Protein AF-Q8T5X1-F1 (afdb_monomer)

Sequence (128 aa):
GLLQCAPTTCANGGICSVGTRSLSCSCPLGFSGEYCEVRDGLDCSRKPCLNGGFCEAFDRTKGNSGFCNCPFGYTGTMCQEKLVIEKKKEVLVRDLCKQRNCDARASDGVCNPECNLEECKFDGGDCS

InterPro domains:
  IPR000742 EGF-like domain [PF00008] (5-35)
  IPR000742 EGF-like domain [PS00022] (25-36)
  IPR000742 EGF-like domain [PS00022] (68-79)
  IPR000742 EGF-like domain [PS01186] (25-36)
  IPR000742 EGF-like domain [PS01186] (68-79)
  IPR000742 EGF-like domain [PS50026] (1-37)
  IPR000742 EGF-like domain [PS50026] (40-80)
  IPR000742 EGF-like domain [SM00181] (4-37)
  IPR000742 EGF-like domain [SM00181] (43-80)
  IPR000800 Notch domain [PF00066] (97-128)
  IPR000800 Notch domain [PS50258] (97-128)
  IPR000800 Notch domain [SM00004] (90-128)
  IPR035993 Notch-like domain superfamily [SSF90193] (96-128)

Radius of gyration: 23.24 Å; Cα contacts (8 Å, |Δi|>4): 240; chains: 1; bounding box: 59×29×64 Å

Nearest PDB structures (foldseek):
  4xl1-assembly2_D  TM=5.109E-01  e=9.521E-07  Rattus norvegicus
  4cuf-assembly1_A  TM=4.966E-01  e=1.086E-06  Homo sapiens
  4cud-assembly1_A  TM=4.993E-01  e=1.086E-06  Homo sapiens
  5uk5-assembly1_A  TM=5.001E-01  e=3.801E-06  Rattus norvegicus
  8eph-assembly2_C  TM=5.201E-01  e=9.613E-05  Homo sapiens

Secondary structure (DSSP, 8-state):
------TTSSGGGPEEEE-SS-EEEEPPTTEESTTS-EE--B-GGG----TT-EEEESSTTT-SSEEEEPPTTEESTTS-EE--HHHHHHHHHHHHHHHTTHHHHTTSSS--GGG-SGGGGGGGGTT-

Mean predicted aligned error: 11.13 Å

Organism: Caenorhabditis remanei (NCBI:txid31234)

Structure (mmCIF, N/CA/C/O backbone):
data_AF-Q8T5X1-F1
#
_entry.id   AF-Q8T5X1-F1
#
loop_
_atom_site.group_PDB
_atom_site.id
_atom_site.type_symbol
_atom_site.label_atom_id
_atom_site.label_alt_id
_atom_site.label_comp_id
_atom_site.label_asym_id
_atom_site.label_entity_id
_atom_site.label_seq_id
_atom_site.pdbx_PDB_ins_code
_atom_site.Cartn_x
_atom_site.Cartn_y
_atom_site.Cartn_z
_atom_site.occupancy
_atom_site.B_iso_or_equiv
_atom_site.auth_seq_id
_atom_site.auth_comp_id
_atom_site.auth_asym_id
_atom_site.auth_atom_id
_atom_site.pdbx_PDB_model_num
ATOM 1 N N . GLY A 1 1 ? 35.444 12.475 -1.843 1.00 54.09 1 GLY A N 1
ATOM 2 C CA . GLY A 1 1 ? 34.208 13.262 -2.013 1.00 54.09 1 GLY A CA 1
ATOM 3 C C . GLY A 1 1 ? 33.075 12.532 -1.329 1.00 54.09 1 GLY A C 1
ATOM 4 O O . GLY A 1 1 ? 33.088 11.308 -1.351 1.00 54.09 1 GLY A O 1
ATOM 5 N N . LEU A 1 2 ? 32.162 13.250 -0.676 1.00 60.81 2 LEU A N 1
ATOM 6 C CA . LEU A 1 2 ? 30.951 12.666 -0.090 1.00 60.81 2 LEU A CA 1
ATOM 7 C C . LEU A 1 2 ? 29.937 12.370 -1.205 1.00 60.81 2 LEU A C 1
ATOM 9 O O . LEU A 1 2 ? 29.717 13.226 -2.062 1.00 60.81 2 LEU A O 1
ATOM 13 N N . LEU A 1 3 ? 29.347 11.173 -1.190 1.00 72.62 3 LEU A N 1
ATOM 14 C CA . LEU A 1 3 ? 28.193 10.824 -2.022 1.00 72.62 3 LEU A CA 1
ATOM 15 C C . LEU A 1 3 ? 26.959 11.531 -1.445 1.00 72.62 3 LEU A C 1
ATOM 17 O O . LEU A 1 3 ? 26.734 11.480 -0.240 1.00 72.62 3 LEU A O 1
ATOM 21 N N . GLN A 1 4 ? 26.199 12.228 -2.287 1.00 80.19 4 GLN A N 1
ATOM 22 C CA . GLN A 1 4 ? 25.066 13.057 -1.869 1.00 80.19 4 GLN A CA 1
ATOM 23 C C . GLN A 1 4 ? 23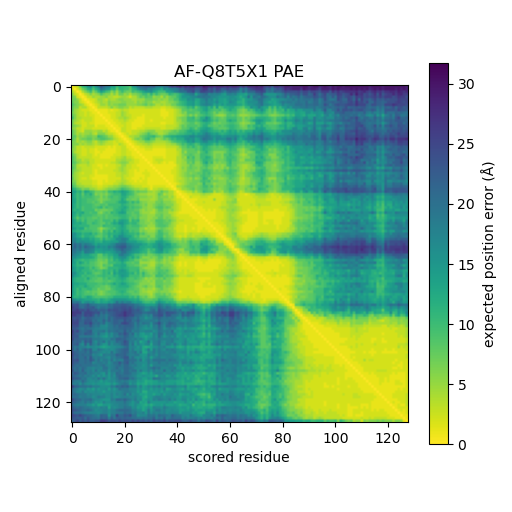.853 12.746 -2.741 1.00 80.19 4 GLN A C 1
ATOM 25 O O . GLN A 1 4 ? 23.998 12.526 -3.943 1.00 80.19 4 GLN A O 1
ATOM 30 N N . CYS A 1 5 ? 22.665 12.774 -2.144 1.00 84.25 5 CYS A N 1
ATOM 31 C CA . CYS A 1 5 ? 21.418 12.694 -2.891 1.00 84.25 5 CYS A CA 1
ATOM 32 C C . CYS A 1 5 ? 21.156 14.019 -3.609 1.00 84.25 5 CYS A C 1
ATOM 34 O O . CYS A 1 5 ? 20.954 15.049 -2.966 1.00 84.25 5 CYS A O 1
ATOM 36 N N . ALA A 1 6 ? 21.132 13.982 -4.937 1.00 83.62 6 ALA A N 1
ATOM 37 C CA . ALA A 1 6 ? 20.563 15.039 -5.756 1.00 83.62 6 ALA A CA 1
ATOM 38 C C . ALA A 1 6 ? 19.106 14.684 -6.112 1.00 83.62 6 ALA A C 1
ATOM 40 O O . ALA A 1 6 ? 18.747 13.502 -6.117 1.00 83.62 6 ALA A O 1
ATOM 41 N N . PRO A 1 7 ? 18.265 15.672 -6.470 1.00 76.00 7 PRO A N 1
ATOM 42 C CA . PRO A 1 7 ? 16.872 15.425 -6.857 1.00 76.00 7 PRO A CA 1
ATOM 43 C C . PRO A 1 7 ? 16.702 14.420 -8.007 1.00 76.00 7 PRO A C 1
ATOM 45 O O . PRO A 1 7 ? 15.648 13.813 -8.142 1.00 76.00 7 PRO A O 1
ATOM 48 N N . THR A 1 8 ? 17.732 14.241 -8.835 1.00 81.44 8 THR A N 1
ATOM 49 C CA . THR A 1 8 ? 17.735 13.346 -9.999 1.00 81.44 8 THR A CA 1
ATOM 50 C C . THR A 1 8 ? 18.527 12.059 -9.779 1.00 81.44 8 THR A C 1
ATOM 52 O O . THR A 1 8 ? 18.697 11.299 -10.727 1.00 81.44 8 THR A O 1
ATOM 55 N N . THR A 1 9 ? 19.053 11.810 -8.572 1.00 87.44 9 THR A N 1
ATOM 56 C CA . THR A 1 9 ? 19.899 10.634 -8.325 1.00 87.44 9 THR A CA 1
ATOM 57 C C . THR A 1 9 ? 19.117 9.334 -8.447 1.00 87.44 9 THR A C 1
ATOM 59 O O . THR A 1 9 ? 19.613 8.405 -9.065 1.00 87.44 9 THR A O 1
ATOM 62 N N . CYS A 1 10 ? 17.902 9.269 -7.905 1.00 93.38 10 CYS A N 1
ATOM 63 C CA . CYS A 1 10 ? 17.024 8.119 -8.092 1.00 93.38 10 CYS A CA 1
ATOM 64 C C . CYS A 1 10 ? 15.916 8.493 -9.080 1.00 93.38 10 CYS A C 1
ATOM 66 O O . CYS A 1 10 ? 15.142 9.423 -8.847 1.00 93.38 10 CYS A O 1
ATOM 68 N N . ALA A 1 11 ? 15.848 7.778 -10.196 1.00 91.75 11 ALA A N 1
ATOM 69 C CA . ALA A 1 11 ? 14.846 7.965 -11.229 1.00 91.75 11 ALA A CA 1
ATOM 70 C C . ALA A 1 11 ? 13.463 7.462 -10.782 1.00 91.75 11 ALA A C 1
ATOM 72 O O . ALA A 1 11 ? 13.313 6.764 -9.779 1.00 91.75 11 ALA A O 1
ATOM 73 N N . ASN A 1 12 ? 12.433 7.829 -11.551 1.00 88.44 12 ASN A N 1
ATOM 74 C CA . ASN A 1 12 ? 11.066 7.304 -11.433 1.00 88.44 12 ASN A CA 1
ATOM 75 C C . ASN A 1 12 ? 10.442 7.394 -10.023 1.00 88.44 12 ASN A C 1
ATOM 77 O O . ASN A 1 12 ? 9.570 6.601 -9.681 1.00 88.44 12 ASN A O 1
ATOM 81 N N . GLY A 1 13 ? 10.861 8.374 -9.214 1.00 88.50 13 GLY A N 1
ATOM 82 C CA . GLY A 1 13 ? 10.358 8.565 -7.850 1.00 88.50 13 GLY A CA 1
ATOM 83 C C . GLY A 1 13 ? 11.037 7.689 -6.793 1.00 88.50 13 GLY A C 1
ATOM 84 O O . GLY A 1 13 ? 10.493 7.536 -5.701 1.00 88.50 13 GLY A O 1
ATOM 85 N N . GLY A 1 14 ? 12.203 7.108 -7.095 1.00 92.06 14 GLY A N 1
ATOM 86 C CA . GLY A 1 14 ? 13.018 6.398 -6.112 1.00 92.06 14 GLY A CA 1
ATOM 87 C C . GLY A 1 14 ? 13.449 7.283 -4.943 1.00 92.06 14 GLY A C 1
ATOM 88 O O . GLY A 1 14 ? 13.694 8.481 -5.092 1.00 92.06 14 GLY A O 1
ATOM 89 N N . ILE A 1 15 ? 13.545 6.675 -3.761 1.00 93.12 15 ILE A N 1
ATOM 90 C CA . ILE A 1 15 ? 13.940 7.367 -2.533 1.00 93.12 15 ILE A CA 1
ATOM 91 C C . ILE A 1 15 ? 15.435 7.168 -2.321 1.00 93.12 15 ILE A C 1
ATOM 93 O O . ILE A 1 15 ? 15.910 6.043 -2.163 1.00 93.12 15 ILE A O 1
ATOM 97 N N . CYS A 1 16 ? 16.169 8.273 -2.298 1.00 92.25 16 CYS A N 1
ATOM 98 C CA . CYS A 1 16 ? 17.610 8.272 -2.112 1.00 92.25 16 CYS A CA 1
ATOM 99 C C . CYS A 1 16 ? 17.989 8.249 -0.626 1.00 92.25 16 CYS A C 1
ATOM 101 O O . CYS A 1 16 ? 17.478 9.048 0.158 1.00 92.25 16 CYS A O 1
ATOM 103 N N . SER A 1 17 ? 18.909 7.362 -0.248 1.00 91.88 17 SER A N 1
ATOM 104 C CA . SER A 1 17 ? 19.484 7.275 1.099 1.00 91.88 17 SER A CA 1
ATOM 105 C C . SER A 1 17 ? 21.008 7.388 1.044 1.00 91.88 17 SER A C 1
ATOM 107 O O . SER A 1 17 ? 21.661 6.703 0.257 1.00 91.88 17 SER A O 1
ATOM 109 N N . VAL A 1 18 ? 21.585 8.248 1.891 1.00 88.62 18 VAL A N 1
ATOM 110 C CA . VAL A 1 18 ? 23.042 8.432 2.004 1.00 88.62 18 VAL A CA 1
ATOM 111 C C . VAL A 1 18 ? 23.573 7.644 3.201 1.00 88.62 18 VAL A C 1
ATOM 113 O O . VAL A 1 18 ? 23.143 7.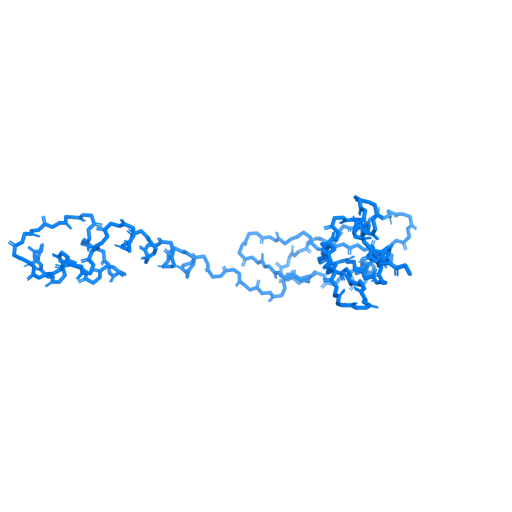858 4.332 1.00 88.62 18 VAL A O 1
ATOM 116 N N . GLY A 1 19 ? 24.526 6.750 2.953 1.00 82.06 19 GLY A N 1
ATOM 117 C CA . GLY A 1 19 ? 25.324 6.067 3.968 1.00 82.06 19 GLY A CA 1
ATOM 118 C C . GLY A 1 19 ? 26.684 6.737 4.193 1.00 82.06 19 GLY A C 1
ATOM 119 O O . GLY A 1 19 ? 27.063 7.693 3.522 1.00 82.06 19 GLY A O 1
ATOM 120 N N . THR A 1 20 ? 27.481 6.201 5.119 1.00 79.56 20 THR A N 1
ATOM 121 C CA . THR A 1 20 ? 28.801 6.753 5.489 1.00 79.56 20 THR A CA 1
ATOM 122 C C . THR A 1 20 ? 29.821 6.771 4.344 1.00 79.56 20 THR A C 1
ATOM 124 O O . THR A 1 20 ? 30.722 7.610 4.350 1.00 79.56 20 THR A O 1
ATOM 127 N N . ARG A 1 21 ? 29.699 5.871 3.357 1.00 80.56 21 ARG A N 1
ATOM 128 C CA . ARG A 1 21 ? 30.533 5.820 2.134 1.00 80.56 21 ARG A CA 1
ATOM 129 C C . ARG A 1 21 ? 29.778 5.314 0.899 1.00 80.56 21 ARG A C 1
ATOM 131 O O . ARG A 1 21 ? 30.400 4.908 -0.077 1.00 80.56 21 ARG A O 1
ATOM 138 N N . SER A 1 22 ? 28.454 5.305 0.944 1.00 82.69 22 SER A N 1
ATOM 139 C CA . SER A 1 22 ? 27.614 4.746 -0.113 1.00 82.69 22 SER A CA 1
ATOM 140 C C . SER A 1 22 ? 26.339 5.560 -0.266 1.00 82.69 22 SER A C 1
ATOM 142 O O . SER A 1 22 ? 25.965 6.331 0.615 1.00 82.69 22 SER A O 1
ATOM 144 N N . LEU A 1 23 ? 25.683 5.386 -1.402 1.00 89.31 23 LEU A N 1
ATOM 145 C CA . LEU A 1 23 ? 24.356 5.901 -1.693 1.00 89.31 23 LEU A CA 1
ATOM 146 C C . LEU A 1 23 ? 23.538 4.729 -2.214 1.00 89.31 23 LEU A C 1
ATOM 148 O O . LEU A 1 23 ? 24.073 3.879 -2.924 1.00 89.31 23 LEU A O 1
ATOM 152 N N . SER A 1 24 ? 22.269 4.671 -1.840 1.00 91.06 24 SER A N 1
ATOM 153 C CA . SER A 1 24 ? 21.347 3.660 -2.339 1.00 91.06 24 SER A CA 1
ATOM 154 C C . SER A 1 24 ? 20.005 4.281 -2.691 1.00 91.06 24 SER A C 1
ATOM 156 O O . SER A 1 24 ? 19.517 5.188 -2.011 1.00 91.06 24 SER A O 1
ATOM 158 N N . CYS A 1 25 ? 19.404 3.770 -3.760 1.00 93.69 25 CYS A N 1
ATOM 159 C CA . CYS A 1 25 ? 18.043 4.094 -4.145 1.00 93.69 25 CYS A CA 1
ATOM 160 C C . CYS A 1 25 ? 17.104 2.965 -3.719 1.00 93.69 25 CYS A C 1
ATOM 162 O O . CYS A 1 25 ? 17.320 1.798 -4.039 1.00 93.69 25 CYS A O 1
ATOM 164 N N . SER A 1 26 ? 16.046 3.318 -2.994 1.00 94.38 26 SER A N 1
ATOM 165 C CA . SER A 1 26 ? 14.905 2.429 -2.781 1.00 94.38 26 SER A CA 1
ATOM 166 C C . SER A 1 26 ? 13.910 2.655 -3.909 1.00 94.38 26 SER A C 1
ATOM 168 O O . SER A 1 26 ? 13.314 3.732 -4.006 1.00 94.38 26 SER A O 1
ATOM 170 N N . CYS A 1 27 ? 13.767 1.660 -4.780 1.00 91.50 27 CYS A N 1
ATOM 171 C CA . CYS A 1 27 ? 12.948 1.789 -5.975 1.00 91.50 27 CYS A CA 1
ATOM 172 C C . CYS A 1 27 ? 11.464 1.543 -5.695 1.00 91.50 27 CYS A C 1
ATOM 174 O O . CYS A 1 27 ? 11.122 0.648 -4.917 1.00 91.50 27 CYS A O 1
ATOM 176 N N . PRO A 1 28 ? 10.571 2.329 -6.320 1.00 85.50 28 PRO A N 1
ATOM 177 C CA . PRO A 1 28 ? 9.148 2.064 -6.261 1.00 85.50 28 PRO A CA 1
ATOM 178 C C . PRO A 1 28 ? 8.821 0.762 -6.994 1.00 85.50 28 PRO A C 1
ATOM 180 O O . PRO A 1 28 ? 9.585 0.273 -7.829 1.00 85.50 28 PRO A O 1
ATOM 183 N N . LEU A 1 29 ? 7.657 0.198 -6.680 1.00 78.94 29 LEU A N 1
ATOM 184 C CA . LEU A 1 29 ? 7.204 -1.053 -7.276 1.00 78.94 29 LEU A CA 1
ATOM 185 C C . LEU A 1 29 ? 7.148 -0.936 -8.810 1.00 78.94 29 LEU A C 1
ATOM 187 O O . LEU A 1 29 ? 6.592 0.023 -9.344 1.00 78.94 29 LEU A O 1
ATOM 191 N N . GLY A 1 30 ? 7.729 -1.918 -9.503 1.00 77.31 30 GLY A N 1
ATOM 192 C CA . GLY A 1 30 ? 7.856 -1.916 -10.964 1.00 77.31 30 GLY A CA 1
ATOM 193 C C . GLY A 1 30 ? 9.102 -1.202 -11.501 1.00 77.31 30 GLY A C 1
ATOM 194 O O . GLY A 1 30 ? 9.193 -0.969 -12.706 1.00 77.31 30 GLY A O 1
ATOM 195 N N . PHE A 1 31 ? 10.061 -0.855 -10.637 1.00 85.12 31 PHE A N 1
ATOM 196 C CA . PHE A 1 31 ? 11.357 -0.309 -11.033 1.00 85.12 31 PHE A CA 1
ATOM 197 C C . PHE A 1 31 ? 12.512 -0.986 -10.293 1.00 85.12 31 PHE A C 1
ATOM 199 O O . PHE A 1 31 ? 12.395 -1.337 -9.120 1.00 85.12 31 PHE A O 1
ATOM 206 N N . SER A 1 32 ? 13.644 -1.110 -10.976 1.00 86.94 32 SER A N 1
ATOM 207 C CA . SER A 1 32 ? 14.912 -1.600 -10.436 1.00 86.94 32 SER A CA 1
ATOM 208 C C . SER A 1 32 ?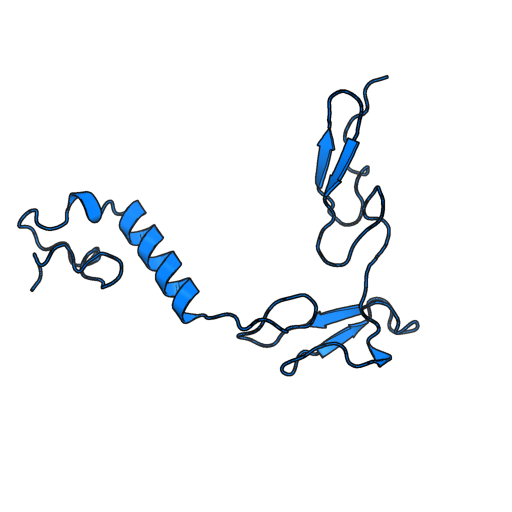 16.096 -0.899 -11.103 1.00 86.94 32 SER A C 1
ATOM 210 O O . SER A 1 32 ? 15.935 0.119 -11.779 1.00 86.94 32 SER A O 1
ATOM 212 N N . GLY A 1 33 ? 17.300 -1.420 -10.886 1.00 88.19 33 GLY A N 1
ATOM 213 C CA . GLY A 1 33 ? 18.549 -0.744 -11.211 1.00 88.19 33 GLY A CA 1
ATOM 214 C C . GLY A 1 33 ? 19.107 0.003 -10.006 1.00 88.19 33 GLY A C 1
ATOM 215 O O . GLY A 1 33 ? 18.425 0.202 -8.998 1.00 88.19 33 GLY A O 1
ATOM 216 N N . GLU A 1 34 ? 20.374 0.389 -10.099 1.00 91.19 34 GLU A N 1
ATOM 217 C CA . GLU A 1 34 ? 21.083 1.088 -9.019 1.00 91.19 34 GLU A CA 1
ATOM 218 C C . GLU A 1 34 ? 20.425 2.438 -8.697 1.00 91.19 34 GLU A C 1
ATOM 220 O O . GLU A 1 34 ? 20.411 2.873 -7.543 1.00 91.19 34 GLU A O 1
ATOM 225 N N . TYR A 1 35 ? 19.815 3.054 -9.711 1.00 92.25 35 TYR A N 1
ATOM 226 C CA . TYR A 1 35 ? 19.182 4.363 -9.661 1.00 92.25 35 TYR A CA 1
ATOM 227 C C . TYR A 1 35 ? 17.697 4.306 -10.039 1.00 92.25 35 TYR A C 1
ATOM 229 O O . TYR A 1 35 ? 17.109 5.339 -10.355 1.00 92.25 35 TYR A O 1
ATOM 237 N N . CYS A 1 36 ? 17.057 3.133 -9.982 1.00 91.81 36 CYS A N 1
ATOM 238 C CA . CYS A 1 36 ? 15.646 2.938 -10.350 1.00 91.81 36 CYS A CA 1
ATOM 239 C C . CYS A 1 36 ? 15.320 3.300 -11.810 1.00 91.81 36 CYS A C 1
ATOM 241 O O . CYS A 1 36 ? 14.207 3.726 -12.140 1.00 91.81 36 CYS A O 1
ATOM 243 N N . GLU A 1 37 ? 16.312 3.184 -12.689 1.00 89.44 37 GLU A N 1
ATOM 244 C CA . GLU A 1 37 ? 16.240 3.509 -14.109 1.00 89.44 37 GLU A CA 1
ATOM 245 C C . GLU A 1 37 ? 15.603 2.397 -14.949 1.00 89.44 37 GLU A C 1
ATOM 247 O O . GLU A 1 37 ? 15.062 2.663 -16.027 1.00 89.44 37 GLU A O 1
ATOM 252 N N . VAL A 1 38 ? 15.639 1.158 -14.455 1.00 83.69 38 VAL A N 1
ATOM 253 C CA . VAL A 1 38 ? 15.063 -0.003 -15.128 1.00 83.69 38 VAL A CA 1
ATOM 254 C C . VAL A 1 38 ? 13.595 -0.103 -14.753 1.00 83.69 38 VAL A C 1
ATOM 256 O O . VAL A 1 38 ? 13.224 -0.071 -13.584 1.00 83.69 38 VAL A O 1
ATOM 259 N N . ARG A 1 39 ? 12.735 -0.219 -15.762 1.00 78.25 39 ARG A N 1
ATOM 260 C CA . ARG A 1 39 ? 11.301 -0.430 -15.577 1.00 78.25 39 ARG A CA 1
ATOM 261 C C . ARG A 1 39 ? 11.003 -1.925 -15.610 1.00 78.25 39 ARG A C 1
ATOM 263 O O . ARG A 1 39 ? 10.901 -2.519 -16.688 1.00 78.25 39 ARG A O 1
ATOM 270 N N . ASP A 1 40 ? 10.826 -2.498 -14.430 1.00 76.31 40 ASP A N 1
ATOM 271 C CA . ASP A 1 40 ? 10.444 -3.890 -14.225 1.00 76.31 40 ASP A CA 1
ATOM 272 C C . ASP A 1 40 ? 8.948 -4.047 -14.463 1.00 76.31 40 ASP A C 1
ATOM 274 O O . ASP A 1 40 ? 8.117 -3.975 -13.557 1.00 76.31 40 ASP A O 1
ATOM 278 N N . GLY A 1 41 ? 8.599 -4.215 -15.730 1.00 75.00 41 GLY A N 1
ATOM 279 C CA . GLY A 1 41 ? 7.235 -4.499 -16.125 1.00 75.00 41 GLY A CA 1
ATOM 280 C C . GLY A 1 41 ? 6.992 -5.988 -16.301 1.00 75.00 41 GLY A C 1
ATOM 281 O O . GLY A 1 41 ? 7.885 -6.772 -16.615 1.00 75.00 41 GLY A O 1
ATOM 282 N N . LEU A 1 42 ? 5.733 -6.366 -16.148 1.00 81.81 42 LEU A N 1
ATOM 283 C CA . LEU A 1 42 ? 5.245 -7.677 -16.525 1.00 81.81 42 LEU A CA 1
ATOM 284 C C . LEU A 1 42 ? 5.071 -7.756 -18.049 1.00 81.81 42 LEU A C 1
ATOM 286 O O . LEU A 1 42 ? 4.671 -6.785 -18.691 1.00 81.81 42 LEU A O 1
ATOM 290 N N . ASP A 1 43 ? 5.311 -8.931 -18.624 1.00 86.81 43 ASP A N 1
ATOM 291 C CA . ASP A 1 43 ? 4.983 -9.214 -20.024 1.00 86.81 43 ASP A CA 1
ATOM 292 C C . ASP A 1 43 ? 3.469 -9.425 -20.161 1.00 86.81 43 ASP A C 1
ATOM 294 O O . ASP A 1 43 ? 2.937 -10.489 -19.823 1.00 86.81 43 ASP A O 1
ATOM 298 N N . CYS A 1 44 ? 2.760 -8.408 -20.655 1.00 87.38 44 CYS A N 1
ATOM 299 C CA . CYS A 1 44 ? 1.306 -8.454 -20.798 1.00 87.38 44 CYS A CA 1
ATOM 300 C C . CYS A 1 44 ? 0.843 -9.504 -21.816 1.00 87.38 44 CYS A C 1
ATOM 302 O O . CYS A 1 44 ? -0.285 -9.996 -21.708 1.00 87.38 44 CYS A O 1
ATOM 304 N N . SER A 1 45 ? 1.709 -9.917 -22.747 1.00 86.56 45 SER A N 1
ATOM 305 C CA . SER A 1 45 ? 1.414 -10.976 -23.721 1.00 86.56 45 SER A CA 1
ATOM 306 C C . SER A 1 45 ? 1.138 -12.318 -23.037 1.00 86.56 45 SER A C 1
ATOM 308 O O . SER A 1 45 ? 0.410 -13.154 -23.570 1.00 86.56 45 SER A O 1
ATOM 310 N N . ARG A 1 46 ? 1.665 -12.511 -21.820 1.00 89.06 46 ARG A N 1
ATOM 311 C CA . ARG A 1 46 ? 1.469 -13.720 -21.006 1.00 89.06 46 ARG A CA 1
ATOM 312 C C . ARG A 1 46 ? 0.249 -13.671 -20.093 1.00 89.06 46 ARG A C 1
ATOM 314 O O . ARG A 1 46 ? 0.010 -14.639 -19.380 1.00 89.06 46 ARG A O 1
ATOM 321 N N . LYS A 1 47 ? -0.519 -12.575 -20.108 1.00 90.38 47 LYS A N 1
ATOM 322 C CA . LYS A 1 47 ? -1.669 -12.345 -19.211 1.00 90.38 47 LYS A CA 1
ATOM 323 C C . LYS A 1 47 ? -1.320 -12.594 -17.729 1.00 90.38 47 LYS A C 1
ATOM 325 O O . LYS A 1 47 ? -1.908 -13.463 -17.092 1.00 90.38 47 LYS A O 1
ATOM 330 N N . PRO A 1 48 ? -0.358 -11.841 -17.173 1.00 91.75 48 PRO A N 1
ATOM 331 C CA . PRO A 1 48 ? 0.186 -12.093 -15.840 1.00 91.75 48 PRO A CA 1
ATOM 332 C C . PRO A 1 48 ? -0.770 -11.682 -14.709 1.00 91.75 48 PRO A C 1
ATOM 334 O O . PRO A 1 48 ? -0.625 -12.147 -13.585 1.00 91.75 48 PRO A O 1
ATOM 337 N N . CYS A 1 49 ? -1.748 -10.815 -14.975 1.00 94.69 49 CYS A N 1
ATOM 338 C CA . CYS A 1 49 ? -2.668 -10.321 -13.954 1.00 94.69 49 CYS A CA 1
ATOM 339 C C . CYS A 1 49 ? -3.709 -11.375 -13.569 1.00 94.69 49 CYS A C 1
ATOM 341 O O . CYS A 1 49 ? -4.404 -11.929 -14.421 1.00 94.69 49 CYS A O 1
ATOM 343 N N . LEU A 1 50 ? -3.841 -11.618 -12.269 1.00 95.69 50 LEU A N 1
ATOM 344 C CA . LEU A 1 50 ? -4.774 -12.571 -11.683 1.00 95.69 50 LEU A CA 1
ATOM 345 C C . LEU A 1 50 ? -6.078 -11.886 -11.262 1.00 95.69 50 LEU A C 1
ATOM 347 O O . LEU A 1 50 ? -6.202 -10.662 -11.282 1.00 95.69 50 LEU A O 1
ATOM 351 N N . ASN A 1 51 ? -7.066 -12.696 -10.869 1.00 96.25 51 ASN A 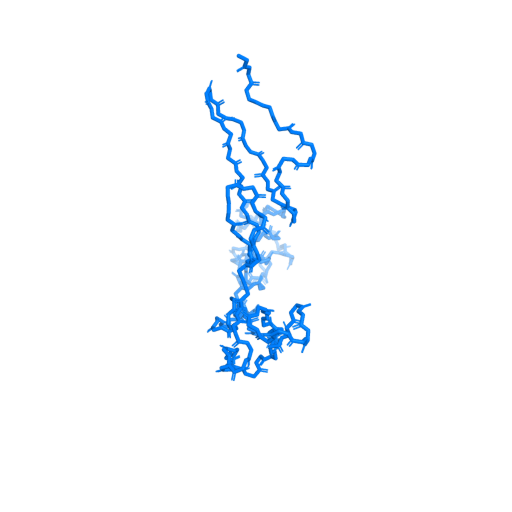N 1
ATOM 352 C CA . ASN A 1 51 ? -8.319 -12.244 -10.251 1.00 96.25 51 ASN A CA 1
ATOM 353 C C . ASN A 1 51 ? -9.107 -11.193 -11.058 1.00 96.25 51 ASN A C 1
ATOM 355 O O . ASN A 1 51 ? -9.796 -10.356 -10.486 1.00 96.25 51 ASN A O 1
ATOM 359 N N . GLY A 1 52 ? -9.016 -11.239 -12.389 1.00 94.69 52 GLY A N 1
ATOM 360 C CA . GLY A 1 52 ? -9.691 -10.281 -13.270 1.00 94.69 52 GLY A CA 1
ATOM 361 C C . GLY A 1 52 ? -8.958 -8.947 -13.436 1.00 94.69 52 GLY A C 1
ATOM 362 O O . GLY A 1 52 ? -9.542 -8.006 -13.965 1.00 94.69 52 GLY A O 1
ATOM 363 N N . GLY A 1 53 ? -7.697 -8.851 -13.004 1.00 95.50 53 GLY A N 1
ATOM 364 C CA . GLY A 1 53 ? -6.843 -7.698 -13.280 1.00 95.50 53 GLY A CA 1
ATOM 365 C C . GLY A 1 53 ? -6.559 -7.506 -14.768 1.00 95.50 53 GLY A C 1
ATOM 366 O O . GLY A 1 53 ? -6.454 -8.468 -15.533 1.00 95.50 53 GLY A O 1
ATOM 367 N N . PHE A 1 54 ? -6.406 -6.246 -15.172 1.00 93.69 54 PHE A N 1
ATOM 368 C CA . PHE A 1 54 ? -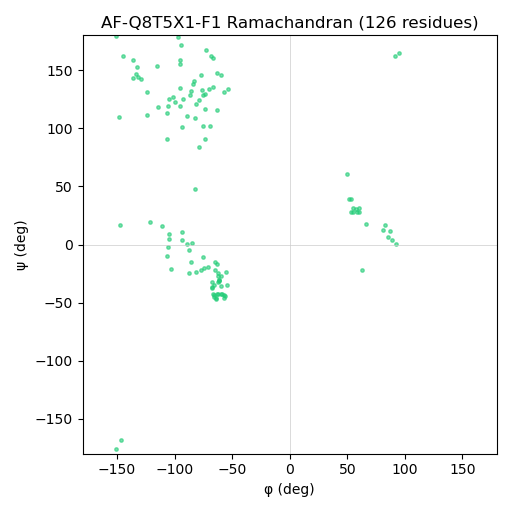6.090 -5.865 -16.547 1.00 93.69 54 PHE A CA 1
ATOM 369 C C . PHE A 1 54 ? -4.625 -5.433 -16.660 1.00 93.69 54 PHE A C 1
ATOM 371 O O . PHE A 1 54 ? -4.189 -4.536 -15.941 1.00 93.69 54 PHE A O 1
ATOM 378 N N . CYS A 1 55 ? -3.868 -6.063 -17.563 1.00 91.69 55 CYS A N 1
ATOM 379 C CA . CYS A 1 55 ? -2.471 -5.701 -17.802 1.00 91.69 55 CYS A CA 1
ATOM 380 C C . CYS A 1 55 ? -2.384 -4.497 -18.737 1.00 91.69 55 CYS A C 1
ATOM 382 O O . CYS A 1 55 ? -2.834 -4.563 -19.881 1.00 91.69 55 CYS A O 1
ATOM 384 N N . GLU A 1 56 ? -1.768 -3.422 -18.266 1.00 89.50 56 GLU A N 1
ATOM 385 C CA . GLU A 1 56 ? -1.497 -2.223 -19.040 1.00 89.50 56 GLU A CA 1
ATOM 386 C C . GLU A 1 56 ? -0.007 -2.152 -19.376 1.00 89.50 56 GLU A C 1
ATOM 388 O O . GLU A 1 56 ? 0.847 -2.005 -18.502 1.00 89.50 56 GLU A O 1
ATOM 393 N N . ALA A 1 57 ? 0.315 -2.287 -20.663 1.00 85.81 57 ALA A N 1
ATOM 394 C CA . ALA A 1 57 ? 1.681 -2.138 -21.147 1.00 85.81 57 ALA A CA 1
ATOM 395 C C . ALA A 1 57 ? 2.114 -0.669 -21.058 1.00 85.81 57 ALA A C 1
ATOM 397 O O . ALA A 1 57 ? 1.395 0.221 -21.512 1.00 85.81 57 ALA A O 1
ATOM 398 N N . PHE A 1 58 ? 3.318 -0.424 -20.540 1.00 78.94 58 PHE A N 1
ATOM 399 C CA . PHE A 1 58 ? 3.905 0.916 -20.494 1.00 78.94 58 PHE A CA 1
ATOM 400 C C . PHE A 1 58 ? 4.201 1.454 -21.898 1.00 78.94 58 PHE A C 1
ATOM 402 O O . PHE A 1 58 ? 4.048 2.643 -22.159 1.00 78.94 58 PHE A O 1
ATOM 409 N N . ASP A 1 59 ? 4.592 0.559 -22.807 1.00 77.50 59 ASP A N 1
ATOM 410 C CA . ASP A 1 59 ? 4.713 0.821 -24.237 1.00 77.50 59 ASP A CA 1
ATOM 411 C C . ASP A 1 59 ? 3.858 -0.199 -24.997 1.00 77.50 59 ASP A C 1
ATOM 413 O O . ASP A 1 59 ? 4.160 -1.398 -25.038 1.00 77.50 59 ASP A O 1
ATOM 417 N N . ARG A 1 60 ? 2.781 0.293 -25.620 1.00 67.31 60 ARG A N 1
ATOM 418 C CA . ARG A 1 60 ? 1.821 -0.531 -26.369 1.00 67.31 60 ARG A CA 1
ATOM 419 C C . ARG A 1 60 ? 2.442 -1.236 -27.576 1.00 67.31 60 ARG A C 1
ATOM 421 O O . ARG A 1 60 ? 1.844 -2.182 -28.076 1.00 67.31 60 ARG A O 1
ATOM 428 N N . THR A 1 61 ? 3.616 -0.805 -28.036 1.00 67.56 61 THR A N 1
ATOM 429 C CA . THR A 1 61 ? 4.318 -1.426 -29.168 1.00 67.56 61 THR A CA 1
ATOM 430 C C . THR A 1 61 ? 5.217 -2.585 -28.748 1.00 67.56 61 THR A C 1
ATOM 432 O O . THR A 1 61 ? 5.487 -3.464 -29.563 1.00 67.56 61 THR A O 1
ATOM 435 N N . LYS A 1 62 ? 5.672 -2.611 -27.486 1.00 63.19 62 LYS A N 1
ATOM 436 C CA . LYS A 1 62 ? 6.681 -3.574 -27.024 1.00 63.19 62 LYS A CA 1
ATOM 437 C C . LYS A 1 62 ? 6.131 -4.727 -26.197 1.00 63.19 62 LYS A C 1
ATOM 439 O O . LYS A 1 62 ? 6.821 -5.734 -26.123 1.00 63.19 62 LYS A O 1
ATOM 444 N N . GLY A 1 63 ? 4.948 -4.606 -25.582 1.00 60.09 63 GLY A N 1
ATOM 445 C CA . GLY A 1 63 ? 4.225 -5.687 -24.875 1.00 60.09 63 GLY A CA 1
ATOM 446 C C . GLY A 1 63 ? 4.910 -6.303 -23.637 1.00 60.09 63 GLY A C 1
ATOM 447 O O . GLY A 1 63 ? 4.230 -6.829 -22.760 1.00 60.09 63 GLY A O 1
ATOM 448 N N . ASN A 1 64 ? 6.234 -6.176 -23.526 1.00 67.12 64 ASN A N 1
ATOM 449 C CA . ASN A 1 64 ? 7.103 -6.899 -22.599 1.00 67.12 64 ASN A CA 1
ATOM 450 C C . ASN A 1 64 ? 7.367 -6.151 -21.285 1.00 67.12 64 ASN A C 1
ATOM 452 O O . ASN A 1 64 ? 8.176 -6.598 -20.481 1.00 67.12 64 ASN A O 1
ATOM 456 N N . SER A 1 65 ? 6.740 -4.994 -21.079 1.00 79.25 65 SER A N 1
ATOM 457 C CA . SER A 1 65 ? 6.857 -4.242 -19.833 1.00 79.25 65 SER A CA 1
ATOM 458 C C . SER A 1 65 ? 5.547 -3.501 -19.578 1.00 79.25 65 SER A C 1
ATOM 460 O O . SER A 1 65 ? 5.200 -2.563 -20.301 1.00 79.25 65 SER A O 1
ATOM 462 N N . GLY A 1 66 ? 4.802 -3.949 -18.571 1.00 86.69 66 GLY A N 1
ATOM 463 C CA . GLY A 1 66 ? 3.529 -3.383 -18.130 1.00 86.69 66 GLY A CA 1
ATOM 464 C C . GLY A 1 66 ? 3.263 -3.583 -16.639 1.00 86.69 66 GLY A C 1
ATOM 465 O O . GLY A 1 66 ? 4.094 -4.118 -15.909 1.00 86.69 66 GLY A O 1
ATOM 466 N N . PHE A 1 67 ? 2.090 -3.164 -16.183 1.00 88.38 67 PHE A N 1
ATOM 467 C CA . PHE A 1 67 ? 1.633 -3.320 -14.802 1.00 88.38 67 PHE A CA 1
ATOM 468 C C . PHE A 1 67 ? 0.177 -3.784 -14.766 1.00 88.38 67 PHE A C 1
ATOM 470 O O . PHE A 1 67 ? -0.566 -3.620 -15.733 1.00 88.38 67 PHE A O 1
ATOM 477 N N . CYS A 1 68 ? -0.240 -4.381 -13.652 1.00 91.81 68 CYS A N 1
ATOM 478 C CA . CYS A 1 68 ? -1.618 -4.818 -13.478 1.00 91.81 68 CYS A CA 1
ATOM 479 C C . CYS A 1 68 ? -2.468 -3.740 -12.804 1.00 91.81 68 CYS A C 1
ATOM 481 O O . CYS A 1 68 ? -2.175 -3.305 -11.692 1.00 91.81 68 CYS A O 1
ATOM 483 N N . ASN A 1 69 ? -3.572 -3.372 -13.449 1.00 93.88 69 ASN A N 1
ATOM 484 C CA . ASN A 1 69 ? -4.668 -2.643 -12.829 1.00 93.88 69 ASN A CA 1
ATOM 485 C C . ASN A 1 69 ? -5.565 -3.647 -12.099 1.00 93.88 69 ASN A C 1
ATOM 487 O O . ASN A 1 69 ? -6.252 -4.456 -12.734 1.00 93.88 69 ASN A O 1
ATOM 491 N N . CYS A 1 70 ? -5.530 -3.623 -10.767 1.00 94.88 70 CYS A N 1
ATOM 492 C CA . CYS A 1 70 ? -6.277 -4.573 -9.952 1.00 94.88 70 CYS A CA 1
ATOM 493 C C . CYS A 1 70 ? -7.727 -4.134 -9.737 1.00 94.88 70 CYS A C 1
ATOM 495 O O . CYS A 1 70 ? -7.982 -2.956 -9.471 1.00 94.88 70 CYS A O 1
ATOM 497 N N . PRO A 1 71 ? -8.689 -5.070 -9.813 1.00 94.81 71 PRO A N 1
ATOM 498 C CA . PRO A 1 71 ? -10.068 -4.775 -9.480 1.00 94.81 71 PRO A CA 1
ATOM 499 C C . PRO A 1 71 ? -10.216 -4.509 -7.980 1.00 94.81 71 PRO A C 1
ATOM 501 O O . PRO A 1 71 ? -9.368 -4.877 -7.161 1.00 94.81 71 PRO A O 1
ATOM 504 N N . PHE A 1 72 ? -11.334 -3.883 -7.614 1.00 90.62 72 PHE A N 1
ATOM 505 C CA . PHE A 1 72 ? -11.671 -3.631 -6.218 1.00 90.62 72 PHE A CA 1
ATOM 506 C C . PHE A 1 72 ? -11.622 -4.929 -5.399 1.00 90.62 72 PHE A C 1
ATOM 508 O O . PHE A 1 72 ? -12.152 -5.958 -5.815 1.00 90.62 72 PHE A O 1
ATOM 515 N N . GLY A 1 73 ? -10.980 -4.875 -4.231 1.00 89.56 73 GLY A N 1
ATOM 516 C CA . GLY A 1 73 ? -10.784 -6.054 -3.389 1.00 89.56 73 GLY A CA 1
ATOM 517 C C . GLY A 1 73 ? -9.511 -6.854 -3.688 1.00 89.56 73 GLY A C 1
ATOM 518 O O . GLY A 1 73 ? -9.304 -7.870 -3.031 1.00 89.56 73 GLY A O 1
ATOM 519 N N . TYR A 1 74 ? -8.638 -6.409 -4.602 1.00 92.38 74 TYR A N 1
ATOM 520 C CA . TYR A 1 74 ? -7.360 -7.068 -4.903 1.00 92.38 74 TYR A CA 1
ATOM 521 C C . TYR A 1 74 ? -6.170 -6.098 -4.946 1.00 92.38 74 TYR A C 1
ATOM 523 O O . TYR A 1 74 ? -6.328 -4.909 -5.212 1.00 92.38 74 TYR A O 1
ATOM 531 N N . THR A 1 75 ? -4.974 -6.611 -4.657 1.00 89.94 75 THR A N 1
ATOM 532 C CA . THR A 1 75 ? -3.703 -5.872 -4.627 1.00 89.94 75 THR A CA 1
ATOM 533 C C . THR A 1 75 ? -2.519 -6.784 -4.980 1.00 89.94 75 THR A C 1
ATOM 535 O O . THR A 1 75 ? -2.687 -7.979 -5.241 1.00 89.94 75 THR A O 1
ATOM 538 N N . GLY A 1 76 ? -1.316 -6.212 -4.993 1.00 87.62 76 GLY A N 1
ATOM 539 C CA . GLY A 1 76 ? -0.068 -6.876 -5.360 1.00 87.62 76 GLY A CA 1
ATOM 540 C C . GLY A 1 76 ? 0.253 -6.726 -6.848 1.00 87.62 76 GLY A C 1
ATOM 541 O O . GLY A 1 76 ? -0.618 -6.407 -7.655 1.00 87.62 76 GLY A O 1
ATOM 542 N N . THR A 1 77 ? 1.514 -6.963 -7.222 1.00 88.31 77 THR A N 1
ATOM 543 C CA . THR A 1 77 ? 2.032 -6.737 -8.587 1.00 88.31 77 THR A CA 1
ATOM 544 C C . THR A 1 77 ? 1.232 -7.461 -9.673 1.00 88.31 77 THR A C 1
ATOM 546 O O . THR A 1 77 ? 1.069 -6.930 -10.767 1.00 88.31 77 THR A O 1
ATOM 549 N N . MET A 1 78 ? 0.711 -8.654 -9.372 1.00 92.06 78 MET A N 1
ATOM 550 C CA . MET A 1 78 ? -0.109 -9.465 -10.278 1.00 92.06 78 MET A CA 1
ATOM 551 C C . MET A 1 78 ? -1.570 -9.554 -9.815 1.00 92.06 78 MET A C 1
ATOM 553 O O . MET A 1 78 ? -2.298 -10.433 -10.267 1.00 92.06 78 MET A O 1
ATOM 557 N N . CYS A 1 79 ? -2.024 -8.685 -8.908 1.00 94.06 79 CYS A N 1
ATOM 558 C CA . CYS A 1 79 ? -3.360 -8.744 -8.299 1.00 94.06 79 CYS A CA 1
ATOM 559 C C . CYS A 1 79 ? -3.651 -10.059 -7.557 1.00 94.06 79 CYS A C 1
ATOM 561 O O . CYS A 1 79 ? -4.799 -10.503 -7.480 1.00 94.06 79 CYS A O 1
ATOM 563 N N . GLN A 1 80 ? -2.611 -10.719 -7.044 1.00 93.75 80 GLN A N 1
ATOM 564 C CA . GLN A 1 80 ? -2.712 -12.030 -6.403 1.00 93.75 80 GLN A CA 1
ATOM 565 C C . GLN A 1 80 ? -3.267 -11.971 -4.973 1.00 93.75 80 GLN A C 1
ATOM 567 O O . GLN A 1 80 ? -3.785 -12.967 -4.470 1.00 93.75 80 GLN A O 1
ATOM 572 N N . GLU A 1 81 ? -3.178 -10.818 -4.314 1.00 92.06 81 GLU A N 1
ATOM 573 C CA . GLU A 1 81 ? -3.590 -10.643 -2.923 1.00 92.06 81 GLU A CA 1
ATOM 574 C C . GLU A 1 81 ? -5.016 -10.103 -2.848 1.00 92.06 81 GLU A C 1
ATOM 576 O O . GLU A 1 81 ? -5.355 -9.138 -3.528 1.00 92.06 81 GLU A O 1
ATOM 581 N N . LYS A 1 82 ? -5.856 -10.678 -1.982 1.00 89.06 82 LYS A N 1
ATOM 582 C CA . LYS A 1 82 ? -7.163 -10.096 -1.652 1.00 89.06 82 LYS A CA 1
ATOM 583 C C . LYS A 1 82 ? -6.980 -8.957 -0.652 1.00 89.06 82 LYS A C 1
ATOM 585 O O . LYS A 1 82 ? -6.460 -9.163 0.444 1.00 89.06 82 LYS A O 1
ATOM 590 N N . LEU A 1 83 ? -7.478 -7.772 -0.986 1.00 82.81 83 LEU A N 1
ATOM 591 C CA . LEU A 1 83 ? -7.710 -6.711 -0.016 1.00 82.81 83 LEU A CA 1
ATOM 592 C C . LEU A 1 83 ? -8.870 -7.141 0.880 1.00 82.81 83 LEU A C 1
ATOM 594 O O . LEU A 1 83 ? -10.035 -7.062 0.499 1.00 82.81 83 LEU A O 1
ATOM 598 N N . VAL A 1 84 ? -8.554 -7.597 2.088 1.00 76.56 84 VAL A N 1
ATOM 599 C CA . VAL A 1 84 ? -9.567 -7.854 3.113 1.00 76.56 84 VAL A CA 1
ATOM 600 C C . VAL A 1 84 ? -10.043 -6.499 3.642 1.00 76.56 84 VAL A C 1
ATOM 602 O O . VAL A 1 84 ? -9.446 -5.919 4.547 1.00 76.56 84 VAL A O 1
ATOM 605 N N . ILE A 1 85 ? -11.085 -5.949 3.019 1.00 68.31 85 ILE A N 1
ATOM 606 C CA . ILE A 1 85 ? -11.624 -4.615 3.337 1.00 68.31 85 ILE A CA 1
ATOM 607 C C . ILE A 1 85 ? -12.147 -4.554 4.779 1.00 68.31 85 ILE A C 1
ATOM 609 O O . ILE A 1 85 ? -11.999 -3.529 5.441 1.00 68.31 85 ILE A O 1
ATOM 613 N N . GLU A 1 86 ? -12.663 -5.670 5.294 1.00 63.59 86 GLU A N 1
ATOM 614 C CA . GLU A 1 86 ? -13.091 -5.820 6.690 1.00 63.59 86 GLU A CA 1
ATOM 615 C C . GLU A 1 86 ? -11.931 -5.576 7.670 1.00 63.59 86 GLU A C 1
ATOM 617 O O . GLU A 1 86 ? -12.074 -4.785 8.597 1.00 63.59 86 GLU A O 1
ATOM 622 N N . LYS A 1 87 ? -10.729 -6.101 7.389 1.00 65.12 87 LYS A N 1
ATOM 623 C CA . LYS A 1 87 ? -9.538 -5.856 8.224 1.00 65.12 87 LYS A CA 1
ATOM 624 C C . LYS A 1 87 ? -9.063 -4.407 8.180 1.00 65.12 87 LYS A C 1
ATOM 626 O O . LYS A 1 87 ? -8.538 -3.902 9.166 1.00 65.12 87 LYS A O 1
ATOM 631 N N . LYS A 1 88 ? -9.228 -3.707 7.051 1.00 72.12 88 LYS A N 1
ATOM 632 C CA . LYS A 1 88 ? -8.884 -2.276 6.978 1.00 72.12 88 LYS A CA 1
ATOM 633 C C . LYS A 1 88 ? -9.818 -1.426 7.836 1.00 72.12 88 LYS A C 1
ATOM 635 O O . LYS A 1 88 ? -9.345 -0.474 8.450 1.00 72.12 88 LYS A O 1
ATOM 640 N N . LYS A 1 89 ? -11.109 -1.770 7.894 1.00 78.31 89 LYS A N 1
ATOM 641 C CA . LYS A 1 89 ? -12.047 -1.124 8.822 1.00 78.31 89 LYS A CA 1
ATOM 642 C C . LYS A 1 89 ? -11.655 -1.401 10.268 1.00 78.31 89 LYS A C 1
ATOM 644 O O . LYS A 1 89 ? -11.525 -0.451 11.020 1.00 78.31 89 LYS A O 1
ATOM 649 N N . GLU A 1 90 ? -11.360 -2.647 10.613 1.00 81.56 90 GLU A N 1
ATOM 650 C CA . GLU A 1 90 ? -10.916 -3.038 11.957 1.00 81.56 90 GLU A CA 1
ATOM 651 C C . GLU A 1 90 ? -9.663 -2.255 12.409 1.00 81.56 90 GLU A C 1
ATOM 653 O O . GLU A 1 90 ? -9.610 -1.731 13.518 1.00 81.56 90 GLU A O 1
ATOM 658 N N . VAL A 1 91 ? -8.660 -2.101 11.530 1.00 85.19 91 VAL A N 1
ATOM 659 C CA . VAL A 1 91 ? -7.462 -1.281 11.805 1.00 85.19 91 VAL A CA 1
ATOM 660 C C . VAL A 1 91 ? -7.819 0.198 11.982 1.00 85.19 91 VAL A C 1
ATOM 662 O O . VAL A 1 91 ? -7.378 0.815 12.947 1.00 85.19 91 VAL A O 1
ATOM 665 N N . LEU A 1 92 ? -8.652 0.754 11.096 1.00 87.56 92 LEU A N 1
ATOM 666 C CA . LEU A 1 92 ? -9.081 2.151 11.183 1.00 87.56 92 LEU A CA 1
ATOM 667 C C . LEU A 1 92 ? -9.867 2.430 12.471 1.00 87.56 92 LEU A C 1
ATOM 669 O O . LEU A 1 92 ? -9.644 3.457 13.110 1.00 87.56 92 LEU A O 1
ATOM 673 N N . VAL A 1 93 ? -10.771 1.528 12.861 1.00 90.56 93 VAL A N 1
ATOM 674 C CA . VAL A 1 93 ? -11.552 1.672 14.094 1.00 90.56 93 VAL A CA 1
ATOM 675 C C . VAL A 1 93 ? -10.626 1.580 15.303 1.00 90.56 93 VAL A C 1
ATOM 677 O O . VAL A 1 93 ? -10.706 2.445 16.166 1.00 90.56 93 VAL A O 1
ATOM 680 N N . ARG A 1 94 ? -9.667 0.644 15.337 1.00 90.94 94 ARG A N 1
ATOM 681 C CA . ARG A 1 94 ? -8.659 0.586 16.415 1.00 90.94 94 ARG A CA 1
ATOM 682 C C . ARG A 1 94 ? -7.863 1.880 16.557 1.00 90.94 94 ARG A C 1
ATOM 684 O O . ARG A 1 94 ? -7.625 2.328 17.677 1.00 90.94 94 ARG A O 1
ATOM 691 N N . ASP A 1 95 ? -7.440 2.482 15.449 1.00 94.31 95 ASP A N 1
ATOM 692 C CA . ASP A 1 95 ? -6.705 3.749 15.489 1.00 94.31 95 ASP A CA 1
ATOM 693 C C . ASP A 1 95 ? -7.593 4.902 15.972 1.00 94.31 95 ASP A C 1
ATOM 695 O O . ASP A 1 95 ? -7.146 5.734 16.764 1.00 94.31 95 ASP A O 1
ATOM 699 N N . LEU A 1 96 ? -8.876 4.902 15.596 1.00 94.12 96 LEU A N 1
ATOM 700 C CA . LEU A 1 96 ? -9.864 5.839 16.125 1.00 94.12 96 LEU A CA 1
ATOM 701 C C . LEU A 1 96 ? -10.069 5.661 17.639 1.00 94.12 96 LEU A C 1
ATOM 703 O O . LEU A 1 96 ? -10.102 6.661 18.358 1.00 94.12 96 LEU A O 1
ATOM 707 N N . CYS A 1 97 ? -10.148 4.421 18.139 1.00 95.12 97 CYS A N 1
ATOM 708 C CA . CYS A 1 97 ? -10.258 4.139 19.575 1.00 95.12 97 CYS A CA 1
ATOM 709 C C . CYS A 1 97 ? -9.059 4.721 20.341 1.00 95.12 97 CYS A C 1
ATOM 711 O O . CYS A 1 97 ? -9.237 5.352 21.383 1.00 95.12 97 CYS A O 1
ATOM 713 N N . LYS A 1 98 ? -7.839 4.572 19.803 1.00 96.38 98 LYS A N 1
ATOM 714 C CA . LYS A 1 98 ? -6.619 5.152 20.392 1.00 96.38 98 LYS A CA 1
ATOM 715 C C . LYS A 1 98 ? -6.631 6.675 20.357 1.00 96.38 98 LYS A C 1
ATOM 717 O O . LYS A 1 98 ? -6.321 7.304 21.361 1.00 96.38 98 LYS A O 1
ATOM 722 N N . GLN A 1 99 ? -7.007 7.276 19.226 1.00 96.62 99 GLN A N 1
ATOM 723 C CA . GLN A 1 99 ? -7.093 8.735 19.090 1.00 96.62 99 GLN A CA 1
ATOM 724 C C . GLN A 1 99 ? -8.083 9.335 20.093 1.00 96.62 99 GLN A C 1
ATOM 726 O O . GLN A 1 99 ? -7.866 10.422 20.622 1.00 96.62 99 GLN A O 1
ATOM 731 N N . ARG A 1 100 ? -9.166 8.607 20.363 1.00 95.19 100 ARG A N 1
ATOM 732 C CA . ARG A 1 100 ? -10.182 8.955 21.354 1.00 95.19 100 ARG A CA 1
ATOM 733 C C . ARG A 1 100 ? -9.828 8.498 22.764 1.00 95.19 100 ARG A C 1
ATOM 735 O O . ARG A 1 100 ? -10.627 8.699 23.667 1.00 95.19 100 ARG A O 1
ATOM 742 N N . ASN A 1 101 ? -8.669 7.882 22.972 1.00 96.69 101 ASN A N 1
ATOM 743 C CA . ASN A 1 101 ? -8.239 7.381 24.271 1.00 96.69 101 ASN A CA 1
ATOM 744 C C . ASN A 1 101 ? -9.293 6.481 24.954 1.00 96.69 101 ASN A C 1
ATOM 746 O O . ASN A 1 101 ? -9.511 6.585 26.158 1.00 96.69 101 ASN A O 1
ATOM 750 N N . CYS A 1 102 ? -9.987 5.635 24.183 1.00 96.62 102 CYS A N 1
ATOM 751 C CA . CYS A 1 102 ? -11.0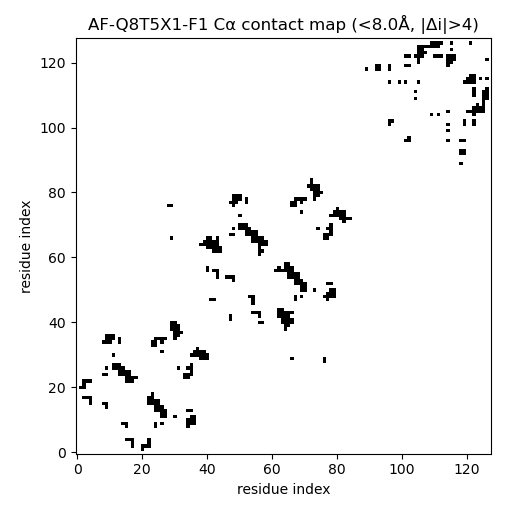53 4.773 24.705 1.00 96.62 102 CYS A CA 1
ATOM 752 C C . CYS A 1 102 ? -10.538 3.784 25.762 1.00 96.62 102 CYS A C 1
ATOM 754 O O . CYS A 1 102 ? -11.250 3.488 26.708 1.00 96.62 102 CYS A O 1
ATOM 756 N N . ASP A 1 103 ? -9.282 3.330 25.672 1.00 95.81 103 ASP A N 1
ATOM 757 C CA . ASP A 1 103 ? -8.706 2.424 26.677 1.00 95.81 103 ASP A CA 1
ATOM 758 C C . ASP A 1 103 ? -8.652 3.037 28.090 1.00 95.81 103 ASP A C 1
ATOM 760 O O . ASP A 1 103 ? -8.737 2.304 29.068 1.00 95.81 103 ASP A O 1
ATOM 764 N N . ALA A 1 104 ? -8.505 4.362 28.211 1.00 95.94 104 ALA A N 1
ATOM 765 C CA . ALA A 1 104 ? -8.466 5.043 29.508 1.00 95.94 104 ALA A CA 1
ATOM 766 C C . ALA A 1 104 ? -9.857 5.389 30.057 1.00 95.94 104 ALA A C 1
ATOM 768 O O . ALA A 1 104 ? -9.962 5.771 31.219 1.00 95.94 104 ALA A O 1
ATOM 769 N N . ARG A 1 105 ? -10.883 5.321 29.203 1.00 95.19 105 ARG A N 1
ATOM 770 C CA . ARG A 1 105 ? -12.275 5.672 29.517 1.00 95.19 105 ARG A CA 1
ATOM 771 C C . ARG A 1 105 ? -13.172 4.442 29.653 1.00 95.19 105 ARG A C 1
ATOM 773 O O . ARG A 1 105 ? -14.282 4.549 30.132 1.00 95.19 105 ARG A O 1
ATOM 780 N N . ALA A 1 106 ? -12.664 3.270 29.285 1.00 96.38 106 ALA A N 1
ATOM 781 C CA . ALA A 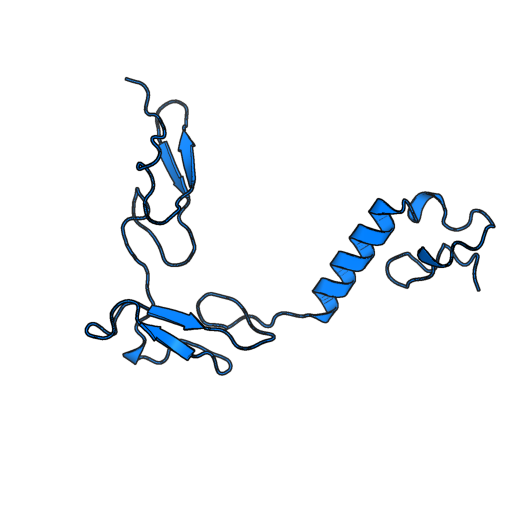1 106 ? -13.368 2.014 29.457 1.00 96.38 106 ALA A CA 1
ATOM 782 C C . ALA A 1 106 ? -13.539 1.652 30.942 1.00 96.38 106 ALA A C 1
ATOM 784 O O . ALA A 1 106 ? -12.566 1.692 31.705 1.00 96.38 106 ALA A O 1
ATOM 785 N N . SER A 1 107 ? -14.741 1.201 31.313 1.00 94.94 107 SER A N 1
ATOM 786 C CA . SER A 1 107 ? -15.104 0.812 32.686 1.00 94.94 107 SER A CA 1
ATOM 787 C C . SER A 1 107 ? -14.897 1.933 33.717 1.00 94.94 107 SER A C 1
ATOM 789 O O . SER A 1 107 ? -14.580 1.662 34.881 1.00 94.94 107 SER A O 1
ATOM 791 N N . ASP A 1 108 ? -15.040 3.190 33.296 1.00 95.50 108 ASP A N 1
ATOM 792 C CA . ASP A 1 108 ? -14.982 4.358 34.177 1.00 95.50 108 ASP A CA 1
ATOM 793 C C . ASP A 1 108 ? -16.356 4.706 34.787 1.00 95.50 108 ASP A C 1
ATOM 795 O O . ASP A 1 108 ? -16.449 5.559 35.677 1.00 95.50 108 ASP A O 1
ATOM 799 N N . GLY A 1 109 ? -17.409 3.991 34.372 1.00 95.06 109 GLY A N 1
ATOM 800 C CA . GLY A 1 109 ? -18.786 4.166 34.830 1.00 95.06 109 GLY A CA 1
ATOM 801 C C . GLY A 1 109 ? -19.556 5.248 34.071 1.00 95.06 109 GLY A C 1
ATOM 802 O O . GLY A 1 109 ? -20.685 5.575 34.451 1.00 95.06 109 GLY A O 1
ATOM 803 N N . VAL A 1 110 ? -18.973 5.816 33.014 1.00 96.75 110 VAL A N 1
ATOM 804 C CA . VAL A 1 110 ? -19.602 6.789 32.125 1.00 96.75 110 VAL A CA 1
ATOM 805 C C . VAL A 1 110 ? -19.746 6.161 30.749 1.00 96.75 110 VAL A C 1
ATOM 807 O O . VAL A 1 110 ? -18.766 5.900 30.070 1.00 96.75 110 VAL A O 1
ATOM 810 N N . CYS A 1 111 ? -20.977 6.016 30.262 1.00 96.94 111 CYS A N 1
ATOM 811 C CA . CYS A 1 111 ? -21.171 5.584 28.882 1.00 96.94 111 CYS A CA 1
ATOM 812 C C . CYS A 1 111 ? -20.601 6.622 27.894 1.00 96.94 111 CYS A C 1
ATOM 814 O O . CYS A 1 111 ? -21.103 7.748 27.802 1.00 96.94 111 CYS A O 1
ATOM 816 N N . ASN A 1 112 ? -19.574 6.221 27.143 1.00 96.19 112 ASN A N 1
ATOM 817 C CA . ASN A 1 112 ? -18.927 6.927 26.040 1.00 96.19 112 ASN A CA 1
ATOM 818 C C . ASN A 1 112 ? -19.359 6.239 24.724 1.00 96.19 112 ASN A C 1
ATOM 820 O O . ASN A 1 112 ? -18.709 5.296 24.253 1.00 96.19 112 ASN A O 1
ATOM 824 N N . PRO A 1 113 ? -20.458 6.678 24.075 1.00 95.94 113 PRO A N 1
ATOM 825 C CA . PRO A 1 113 ? -21.044 5.969 22.933 1.00 95.94 113 PRO A CA 1
ATOM 826 C C . PRO A 1 11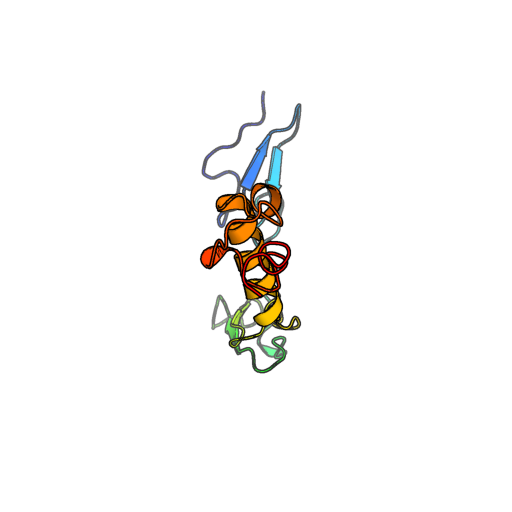3 ? -20.086 5.812 21.750 1.00 95.94 113 PRO A C 1
ATOM 828 O O . PRO A 1 113 ? -20.192 4.877 20.961 1.00 95.94 113 PRO A O 1
ATOM 831 N N . GLU A 1 114 ? -19.128 6.724 21.615 1.00 95.06 114 GLU A N 1
ATOM 832 C CA . GLU A 1 114 ? -18.119 6.700 20.568 1.00 95.06 114 GLU A CA 1
ATOM 833 C C . GLU A 1 114 ? -17.006 5.659 20.790 1.00 95.06 114 GLU A C 1
ATOM 835 O O . GLU A 1 114 ? -16.215 5.432 19.867 1.00 95.06 114 GLU A O 1
ATOM 840 N N . CYS A 1 115 ? -16.954 5.062 21.986 1.00 96.06 115 CYS A N 1
ATOM 841 C CA . CYS A 1 115 ? -16.114 3.932 22.383 1.00 96.06 115 CYS A CA 1
ATOM 842 C C . CYS A 1 115 ? -16.919 2.620 22.501 1.00 96.06 115 CYS A C 1
ATOM 844 O O . CYS A 1 115 ? -16.330 1.559 22.707 1.00 96.06 115 CYS A O 1
ATOM 846 N N . ASN A 1 116 ? -18.240 2.649 22.277 1.00 95.25 116 ASN A N 1
ATOM 847 C CA . ASN A 1 116 ? -19.104 1.465 22.307 1.00 95.25 116 ASN A CA 1
ATOM 848 C C . ASN A 1 116 ? -19.076 0.664 20.983 1.00 95.25 116 ASN A C 1
ATOM 850 O O . ASN A 1 116 ? -20.106 0.340 20.391 1.00 95.25 116 ASN A O 1
ATOM 854 N N . LEU A 1 117 ? -17.871 0.397 20.480 1.00 93.56 117 LEU A N 1
ATOM 855 C CA . LEU A 1 117 ? -17.602 -0.424 19.295 1.00 93.56 117 LEU A CA 1
ATOM 856 C C . LEU A 1 117 ? -16.825 -1.676 19.714 1.00 93.56 117 LEU A C 1
ATOM 858 O O . LEU A 1 117 ? -16.074 -1.628 20.690 1.00 93.56 117 LEU A O 1
ATOM 862 N N . GLU A 1 118 ? -16.945 -2.770 18.960 1.00 92.81 118 GLU A N 1
ATOM 863 C CA . GLU A 1 118 ? -16.266 -4.039 19.269 1.00 92.81 118 GLU A CA 1
ATOM 864 C C . GLU A 1 118 ? -14.747 -3.864 19.369 1.00 92.81 118 GLU A C 1
ATOM 866 O O . GLU A 1 118 ? -14.115 -4.287 20.338 1.00 92.81 118 GLU A O 1
ATOM 871 N N . GLU A 1 119 ? -14.152 -3.151 18.415 1.00 92.94 119 GLU A N 1
ATOM 872 C CA . GLU A 1 119 ? -12.715 -2.895 18.385 1.00 92.94 119 GLU A CA 1
ATOM 873 C C . GLU A 1 119 ? -12.255 -1.922 19.482 1.00 92.94 119 GLU A C 1
ATOM 875 O O . GLU A 1 119 ? -11.070 -1.910 19.824 1.00 92.94 119 GLU A O 1
ATOM 880 N N . CYS A 1 120 ? -13.185 -1.145 20.050 1.00 94.25 120 CYS A N 1
ATOM 881 C CA . CYS A 1 120 ? -12.980 -0.301 21.229 1.00 94.25 120 CYS A CA 1
ATOM 882 C C . CYS A 1 120 ? -13.369 -1.018 22.539 1.00 94.25 120 CYS A C 1
ATOM 884 O O . CYS A 1 120 ? -13.419 -0.379 23.587 1.00 94.25 120 CYS A O 1
ATOM 886 N N . LYS A 1 121 ? -13.625 -2.336 22.497 1.00 94.56 121 LYS A N 1
ATOM 887 C CA . LYS A 1 121 ? -14.007 -3.175 23.648 1.00 94.56 121 LYS A CA 1
ATOM 888 C C . LYS A 1 121 ? -15.306 -2.730 24.327 1.00 94.56 121 LYS A C 1
ATOM 890 O O . LYS A 1 121 ? -15.453 -2.909 25.535 1.00 94.56 121 LYS A O 1
ATOM 895 N N . PHE A 1 122 ? -16.233 -2.164 23.554 1.00 95.75 122 PHE A N 1
ATOM 896 C CA . PHE A 1 122 ? -17.558 -1.755 24.028 1.00 95.75 122 PHE A CA 1
ATOM 897 C C . PHE A 1 122 ? -17.512 -0.834 25.251 1.00 95.75 122 PHE A C 1
ATOM 899 O O . PHE A 1 122 ? -18.294 -1.001 26.181 1.00 95.75 122 PHE A O 1
ATOM 906 N N . ASP A 1 123 ? -16.553 0.096 25.278 1.00 95.25 123 ASP A N 1
ATOM 907 C CA . ASP A 1 123 ? -16.361 1.034 26.389 1.00 95.25 123 ASP A CA 1
ATOM 908 C C . ASP A 1 123 ? -16.187 0.353 27.762 1.00 95.25 123 ASP A C 1
ATOM 910 O O . ASP A 1 123 ? -16.574 0.868 28.805 1.00 95.25 123 ASP A O 1
ATOM 914 N N . GLY A 1 124 ? -15.670 -0.880 27.778 1.00 95.44 124 GLY A N 1
ATOM 915 C CA . GLY A 1 124 ? -15.572 -1.661 29.012 1.00 95.44 124 GLY A CA 1
ATOM 916 C C . GLY A 1 124 ? -16.926 -2.053 29.616 1.00 95.44 124 GLY A C 1
ATOM 917 O O . GLY A 1 124 ? -16.974 -2.446 30.780 1.00 95.44 124 GLY A O 1
ATOM 918 N N . GLY A 1 125 ? -18.006 -1.979 28.833 1.00 95.50 125 GLY A N 1
ATOM 919 C CA . GLY A 1 125 ? -19.361 -2.354 29.226 1.00 95.50 125 GLY A CA 1
ATOM 920 C C . GLY A 1 125 ? -20.212 -1.220 29.797 1.00 95.50 125 GLY A C 1
ATOM 921 O O . GLY A 1 125 ? -21.376 -1.467 30.090 1.00 95.50 125 GLY A O 1
ATOM 922 N N . ASP A 1 126 ? -19.705 0.011 29.905 1.00 95.81 126 ASP A N 1
ATOM 923 C CA . ASP A 1 126 ? -20.429 1.121 30.556 1.00 95.81 126 ASP A CA 1
ATOM 924 C C . ASP A 1 126 ? -21.723 1.546 29.829 1.00 95.81 126 ASP A C 1
ATOM 926 O O . ASP A 1 126 ? -22.576 2.230 30.398 1.00 95.81 126 ASP A O 1
ATOM 930 N N . CYS A 1 127 ? -21.899 1.120 28.575 1.00 94.19 127 CYS A N 1
ATOM 931 C CA . CYS A 1 127 ? -23.075 1.397 27.748 1.00 94.19 127 CYS A CA 1
ATOM 932 C C . CYS A 1 127 ? -24.039 0.201 27.573 1.00 94.19 127 CYS A C 1
ATOM 934 O O . CYS A 1 127 ? -24.918 0.282 26.709 1.00 94.19 127 CYS A O 1
ATOM 936 N N . SER A 1 128 ? -23.856 -0.916 28.296 1.00 87.19 128 SER A N 1
ATOM 937 C CA . SER A 1 128 ? -24.637 -2.165 28.133 1.00 87.19 128 SER A CA 1
ATOM 938 C C . SER A 1 128 ? -25.327 -2.642 29.407 1.00 87.19 128 SER A C 1
ATOM 940 O O . SER A 1 128 ? -24.792 -2.409 30.509 1.00 87.19 128 SER A O 1
#

Solvent-accessible surface area (backbone atoms only — not comparable to full-atom values): 7193 Å² total; per-residue (Å²): 133,85,69,74,81,51,95,74,57,21,32,88,79,20,48,66,45,71,51,100,89,42,70,47,40,49,47,45,93,52,34,33,65,78,31,20,74,39,72,53,33,46,43,41,86,72,61,65,32,32,87,80,21,47,60,46,44,77,42,85,89,68,37,58,30,17,48,41,50,48,43,93,56,35,34,65,79,36,17,75,39,71,49,60,61,68,57,54,49,52,52,52,49,38,52,48,27,57,76,65,44,24,82,82,45,33,60,70,76,54,62,47,75,93,22,54,38,78,75,36,55,31,20,56,45,42,76,110

Foldseek 3Di:
DADDDDPQQAPPPWDWDGDPRDIATDEDPQFDDRRRPRGNAAQCVVVQAPPPWHWDAPDPVPSHGTFTDADPQFDDRRSPHGDPVVVVVLVVLLVVLVVVVLVVQAPPLDQDVSLCDVSSVHSVVSPD

pLDDT: mean 87.53, std 9.2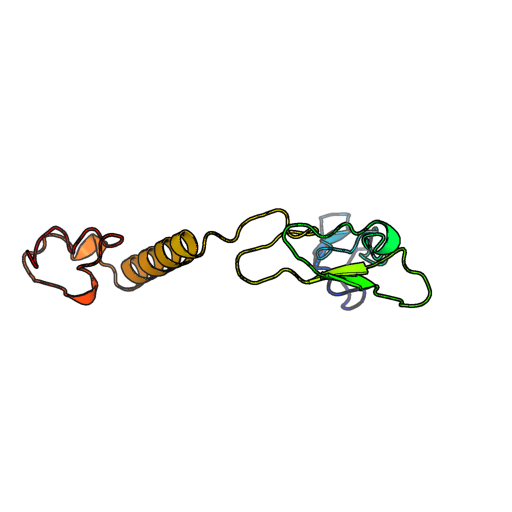6, range [54.09, 96.94]